Protein AF-A0A438BQV0-F1 (afdb_monomer_lite)

Foldseek 3Di:
DPPCPDPVNVVVVVVVVQVVDCVFKDWDKDKDWDDDKQFIAIAIDTDDMDGDDPDDPPPPPPVVVVRVVVVCCCVPPVRVVVNVVSRVGHGDPDDPQKIWDPWDWDDDPPDIDIDTDIDGNDPPVVPPPPPPDDPDDDDD

pLDDT: mean 71.11, std 18.12, range [40.12, 92.25]

Structure (mmCIF, N/CA/C/O backbone):
data_AF-A0A438BQV0-F1
#
_entry.id   AF-A0A438BQV0-F1
#
loop_
_atom_site.group_PDB
_atom_site.id
_atom_site.type_symbol
_atom_site.label_atom_id
_atom_site.label_alt_id
_atom_site.label_comp_id
_atom_site.label_asym_id
_atom_site.label_entity_id
_atom_site.label_seq_id
_atom_site.pdbx_PDB_ins_code
_atom_site.Cartn_x
_atom_site.Cartn_y
_atom_site.Cartn_z
_atom_site.occupancy
_atom_site.B_iso_or_equiv
_atom_site.auth_seq_id
_atom_site.auth_comp_id
_atom_site.auth_asym_id
_atom_site.auth_atom_id
_atom_site.pdbx_PDB_model_num
ATOM 1 N N . MET A 1 1 ? -38.549 15.691 -6.330 1.00 41.31 1 MET A N 1
ATOM 2 C CA . MET A 1 1 ? -37.656 14.671 -5.734 1.00 41.31 1 MET A CA 1
ATOM 3 C C . MET A 1 1 ? -38.014 14.524 -4.259 1.00 41.31 1 MET A C 1
ATOM 5 O O . MET A 1 1 ? -37.794 15.454 -3.501 1.00 41.31 1 MET A O 1
ATOM 9 N N . ARG A 1 2 ? -38.682 13.427 -3.874 1.00 45.78 2 ARG A N 1
ATOM 10 C CA . ARG A 1 2 ? -39.351 13.239 -2.564 1.00 45.78 2 ARG A CA 1
ATOM 11 C C . ARG A 1 2 ? -38.760 12.070 -1.751 1.00 45.78 2 ARG A C 1
ATOM 13 O O . ARG A 1 2 ? -39.457 11.469 -0.951 1.00 45.78 2 ARG A O 1
ATOM 20 N N . TRP A 1 3 ? -37.485 11.741 -1.962 1.00 40.75 3 TRP A N 1
ATOM 21 C CA . TRP A 1 3 ? -36.840 10.574 -1.335 1.00 40.75 3 TRP A CA 1
ATOM 22 C C . TRP A 1 3 ? -35.954 10.906 -0.117 1.00 40.75 3 TRP A C 1
ATOM 24 O O . TRP A 1 3 ? -35.442 9.995 0.518 1.00 40.75 3 TRP A O 1
ATOM 34 N N . PHE A 1 4 ? -35.824 12.182 0.271 1.00 44.38 4 PHE A N 1
ATOM 35 C CA . PHE A 1 4 ? -34.974 12.614 1.399 1.00 44.38 4 PHE A CA 1
ATOM 36 C C . PHE A 1 4 ? -35.687 12.747 2.762 1.00 44.38 4 PHE A C 1
ATOM 38 O O . PHE A 1 4 ? -35.057 13.139 3.733 1.00 44.38 4 PHE A O 1
ATOM 45 N N . ASN A 1 5 ? -36.981 12.419 2.869 1.00 46.16 5 ASN A N 1
ATOM 46 C CA . ASN A 1 5 ? -37.781 12.630 4.094 1.00 46.16 5 ASN A CA 1
ATOM 47 C C . ASN A 1 5 ? -38.171 11.330 4.824 1.00 46.16 5 ASN A C 1
ATOM 49 O O . ASN A 1 5 ? -39.169 11.278 5.540 1.00 46.16 5 ASN A O 1
ATOM 53 N N . LEU A 1 6 ? -37.398 10.258 4.639 1.00 51.88 6 LEU A N 1
ATOM 54 C CA . LEU A 1 6 ? -37.526 9.056 5.461 1.00 51.88 6 LEU A CA 1
ATOM 55 C C . LEU A 1 6 ? -36.600 9.192 6.681 1.00 51.88 6 LEU A C 1
ATOM 57 O O . LEU A 1 6 ? -35.398 9.390 6.487 1.00 51.88 6 LEU A O 1
ATOM 61 N N . PRO A 1 7 ? -37.101 9.035 7.923 1.00 56.94 7 PRO A N 1
ATOM 62 C CA . PRO A 1 7 ? -36.279 9.109 9.135 1.00 56.94 7 PRO A CA 1
ATOM 63 C C . PRO A 1 7 ? -35.076 8.163 9.080 1.00 56.94 7 PRO A C 1
ATOM 65 O O . PRO A 1 7 ? -33.983 8.520 9.503 1.00 56.94 7 PRO A O 1
ATOM 68 N N . ALA A 1 8 ? -35.260 6.984 8.474 1.00 47.69 8 ALA A N 1
ATOM 69 C CA . ALA A 1 8 ? -34.194 6.014 8.261 1.00 47.69 8 ALA A CA 1
ATOM 70 C C . ALA A 1 8 ? -33.106 6.527 7.302 1.00 47.69 8 ALA A C 1
ATOM 72 O O . ALA A 1 8 ? -31.928 6.346 7.579 1.00 47.69 8 ALA A O 1
ATOM 73 N N . ALA A 1 9 ? -33.466 7.211 6.210 1.00 45.78 9 ALA A N 1
ATOM 74 C CA . ALA A 1 9 ? -32.492 7.748 5.257 1.00 45.78 9 ALA A CA 1
ATOM 75 C C . ALA A 1 9 ? -31.692 8.920 5.850 1.00 45.78 9 ALA A C 1
ATOM 77 O O . ALA A 1 9 ? -30.489 9.014 5.630 1.00 45.78 9 ALA A O 1
ATOM 78 N N . SER A 1 10 ? -32.339 9.769 6.658 1.00 46.84 10 SER A N 1
ATOM 79 C CA . SER A 1 10 ? -31.663 10.836 7.408 1.00 46.84 10 SER A CA 1
ATOM 80 C C . SER A 1 10 ? -30.730 10.273 8.484 1.00 46.84 10 SER A C 1
ATOM 82 O O . SER A 1 10 ? -29.618 10.768 8.634 1.00 46.84 10 SER A O 1
ATOM 84 N N . PHE A 1 11 ? -31.133 9.199 9.170 1.00 54.97 11 PHE A N 1
ATOM 85 C CA . PHE A 1 11 ? -30.288 8.501 10.139 1.00 54.97 11 PHE A CA 1
ATOM 86 C C . PHE A 1 11 ? -29.072 7.856 9.466 1.00 54.97 11 PHE A C 1
ATOM 88 O O . PHE A 1 11 ? -27.954 8.037 9.931 1.00 54.97 11 PHE A O 1
ATOM 95 N N . TYR A 1 12 ? -29.268 7.177 8.332 1.00 48.50 12 TYR A N 1
ATOM 96 C CA . TYR A 1 12 ? -28.169 6.606 7.551 1.00 48.50 12 TYR A CA 1
ATOM 97 C C . TYR A 1 12 ? -27.203 7.681 7.051 1.00 48.50 12 TYR A C 1
ATOM 99 O O . TYR A 1 12 ? -26.001 7.493 7.174 1.00 48.50 12 TYR A O 1
ATOM 107 N N . PHE A 1 13 ? -27.701 8.810 6.534 1.00 50.16 13 PHE A N 1
ATOM 108 C CA . PHE A 1 13 ? -26.853 9.899 6.040 1.00 50.16 13 PHE A CA 1
ATOM 109 C C . PHE A 1 13 ? -26.081 10.593 7.171 1.00 50.16 13 PHE A C 1
ATOM 111 O O . PHE A 1 13 ? -24.905 10.893 7.009 1.00 50.16 13 PHE A O 1
ATOM 118 N N . HIS A 1 14 ? -26.709 10.783 8.336 1.00 43.84 14 HIS A N 1
ATOM 119 C CA . HIS A 1 14 ? -26.060 11.375 9.508 1.00 43.84 14 HIS A CA 1
ATOM 120 C C . HIS A 1 14 ? -24.998 10.445 10.106 1.00 43.84 14 HIS A C 1
ATOM 122 O O . HIS A 1 14 ? -23.892 10.889 10.387 1.00 43.84 14 HIS A O 1
ATOM 128 N N . VAL A 1 15 ? -25.290 9.142 10.207 1.00 50.72 15 VAL A N 1
ATOM 129 C CA . VAL A 1 15 ? -24.304 8.129 10.616 1.00 50.72 15 VAL A CA 1
ATOM 130 C C . VAL A 1 15 ? -23.150 8.073 9.613 1.00 50.72 15 VAL A C 1
ATOM 132 O O . VAL A 1 15 ? -22.003 7.958 10.022 1.00 50.72 15 VAL A O 1
ATOM 135 N N . PHE A 1 16 ? -23.413 8.198 8.309 1.00 45.75 16 PHE A N 1
ATOM 136 C CA . PHE A 1 16 ? -22.361 8.179 7.289 1.00 45.75 16 PHE A CA 1
ATOM 137 C C . PHE A 1 16 ? -21.472 9.437 7.319 1.00 45.75 16 PHE A C 1
ATOM 139 O O . PHE A 1 16 ? -20.259 9.308 7.188 1.00 45.75 16 PHE A O 1
ATOM 146 N N . GLU A 1 17 ? -22.040 10.630 7.533 1.00 42.19 17 GLU A N 1
ATOM 147 C CA . GLU A 1 17 ? -21.276 11.876 7.747 1.00 42.19 17 GLU A CA 1
ATOM 148 C C . GLU A 1 17 ? -20.450 11.831 9.042 1.00 42.19 17 GLU A C 1
ATOM 150 O O . GLU A 1 17 ? -19.295 12.253 9.060 1.00 42.19 17 GLU A O 1
ATOM 155 N N . GLU A 1 18 ? -20.999 11.266 10.118 1.00 47.78 18 GLU A N 1
ATOM 156 C CA . GLU A 1 18 ? -20.306 11.146 11.404 1.00 47.78 18 GLU A CA 1
ATOM 157 C C . GLU A 1 18 ? -19.170 10.104 11.359 1.00 47.78 18 GLU A C 1
ATOM 159 O O . GLU A 1 18 ? -18.125 10.306 11.976 1.00 47.78 18 GLU A O 1
ATOM 164 N N . LEU A 1 19 ? -19.311 9.050 10.544 1.00 48.06 19 LEU A N 1
ATOM 165 C CA . LEU A 1 19 ? -18.241 8.091 10.232 1.00 48.06 19 LEU A CA 1
ATOM 166 C C . LEU A 1 19 ? -17.099 8.699 9.388 1.00 48.06 19 LEU A C 1
ATOM 168 O O . LEU A 1 19 ? -16.021 8.107 9.330 1.00 48.06 19 LEU A O 1
ATOM 172 N N . VAL A 1 20 ? -17.307 9.864 8.757 1.00 47.81 20 VAL A N 1
ATOM 173 C CA . VAL A 1 20 ? -16.298 10.611 7.972 1.00 47.81 20 VAL A CA 1
ATOM 174 C C . VAL A 1 20 ? -15.746 11.817 8.759 1.00 47.81 20 VAL A C 1
ATOM 176 O O . VAL A 1 20 ? -14.964 12.611 8.239 1.00 47.81 20 VAL A O 1
ATOM 179 N N . ASN A 1 21 ? -16.082 11.955 10.045 1.00 49.84 21 ASN A N 1
ATOM 180 C CA . ASN A 1 21 ? -15.486 12.973 10.907 1.00 49.84 21 ASN A CA 1
ATOM 181 C C . ASN A 1 21 ? -14.099 12.493 11.410 1.00 49.84 21 ASN A C 1
ATOM 183 O O . ASN A 1 21 ? -14.026 11.460 12.081 1.00 49.84 21 ASN A O 1
ATOM 187 N N . PRO A 1 22 ? -12.983 13.192 11.122 1.00 52.88 22 PRO A N 1
ATOM 188 C CA . PRO A 1 22 ? -11.628 12.717 11.444 1.00 52.88 22 PRO A CA 1
ATOM 189 C C . PRO A 1 22 ? -11.339 12.575 12.950 1.00 52.88 22 PRO A C 1
ATOM 191 O O . PRO A 1 22 ? -10.407 11.870 13.328 1.00 52.88 22 PRO A O 1
ATOM 194 N N . ASP A 1 23 ? -12.154 13.184 13.817 1.00 57.22 23 ASP A N 1
ATOM 195 C CA . ASP A 1 23 ? -12.044 13.064 15.280 1.00 57.22 23 ASP A CA 1
ATOM 196 C C . ASP A 1 23 ? -12.470 11.685 15.821 1.00 57.22 23 ASP A C 1
ATOM 198 O O . ASP A 1 23 ? -12.238 11.375 16.992 1.00 57.22 23 ASP A O 1
ATOM 202 N N . PHE A 1 24 ? -13.149 10.877 15.004 1.00 65.50 24 PHE A N 1
ATOM 203 C CA . PHE A 1 24 ? -13.796 9.637 15.429 1.00 65.50 24 PHE A CA 1
ATOM 204 C C . PHE A 1 24 ? -12.962 8.380 15.146 1.00 65.50 24 PHE A C 1
ATOM 206 O O . PHE A 1 24 ? -13.061 7.407 15.896 1.00 65.50 24 PHE A O 1
ATOM 213 N N . LEU A 1 25 ? -12.152 8.386 14.084 1.00 73.44 25 LEU A N 1
ATOM 214 C CA . LEU A 1 25 ? -11.397 7.222 13.627 1.00 73.44 25 LEU A CA 1
ATOM 215 C C . LEU A 1 25 ? -10.007 7.639 13.139 1.00 73.44 25 LEU A C 1
ATOM 217 O O . LEU A 1 25 ? -9.859 8.250 12.083 1.00 73.44 25 LEU A O 1
ATOM 221 N N . VAL A 1 26 ? -8.984 7.255 13.896 1.00 78.25 26 VAL A N 1
ATOM 222 C CA . VAL A 1 26 ? -7.576 7.435 13.533 1.00 78.25 26 VAL A CA 1
ATOM 223 C C . VAL A 1 26 ? -7.042 6.103 13.024 1.00 78.25 26 VAL A C 1
ATOM 225 O O . VAL A 1 26 ? -7.075 5.112 13.750 1.00 78.25 26 VAL A O 1
ATOM 228 N N . ILE A 1 27 ? -6.558 6.071 11.782 1.00 81.12 27 ILE A N 1
ATOM 229 C CA . ILE A 1 27 ? -6.024 4.864 11.142 1.00 81.12 27 ILE A CA 1
ATOM 230 C C . ILE A 1 27 ? -4.519 5.026 10.954 1.00 81.12 27 ILE A C 1
ATOM 232 O O . ILE A 1 27 ? -4.064 5.933 10.258 1.00 81.12 27 ILE A O 1
ATOM 236 N N . HIS A 1 28 ? -3.755 4.103 11.520 1.00 87.12 28 HIS A N 1
ATOM 237 C CA . HIS A 1 28 ? -2.327 3.976 11.292 1.00 87.12 28 HIS A CA 1
ATOM 238 C C . HIS A 1 28 ? -2.094 2.851 10.287 1.00 87.12 28 HIS A C 1
ATOM 240 O O . HIS A 1 28 ? -2.343 1.673 10.548 1.00 87.12 28 HIS A O 1
ATOM 246 N N . ALA A 1 29 ? -1.609 3.215 9.106 1.00 87.75 29 ALA A N 1
ATOM 247 C CA . ALA A 1 29 ? -1.300 2.274 8.042 1.00 87.75 29 ALA A CA 1
ATOM 248 C C . ALA A 1 29 ? 0.100 2.535 7.494 1.00 87.75 29 ALA A C 1
ATOM 250 O O . ALA A 1 29 ? 0.590 3.665 7.483 1.00 87.75 29 ALA A O 1
ATOM 251 N N . SER A 1 30 ? 0.738 1.471 7.025 1.00 88.75 30 SER A N 1
ATOM 252 C CA . SER A 1 30 ? 1.992 1.524 6.287 1.00 88.75 30 SER A CA 1
ATOM 253 C C . SER A 1 30 ? 1.765 1.053 4.856 1.00 88.75 30 SER A C 1
ATOM 255 O O . SER A 1 30 ? 0.925 0.197 4.588 1.00 88.75 30 SER A O 1
ATOM 257 N N . GLY A 1 31 ? 2.494 1.640 3.915 1.00 89.94 31 GLY A N 1
ATOM 258 C CA . GLY A 1 31 ? 2.435 1.276 2.505 1.00 89.94 31 GLY A CA 1
ATOM 259 C C . GLY A 1 31 ? 3.817 0.917 1.986 1.00 89.94 31 GLY A C 1
ATOM 260 O O . GLY A 1 31 ? 4.817 1.463 2.448 1.00 89.94 31 GLY A O 1
ATOM 261 N N . SER A 1 32 ? 3.871 0.012 1.017 1.00 88.75 32 SER A N 1
ATOM 262 C CA . SER A 1 32 ? 5.079 -0.268 0.246 1.00 88.75 32 SER A CA 1
ATOM 263 C C . SER A 1 32 ? 4.782 -0.145 -1.241 1.00 88.75 32 SER A C 1
ATOM 265 O O . SER A 1 32 ? 3.663 -0.406 -1.688 1.00 88.75 32 SER A O 1
ATOM 267 N N . VAL A 1 33 ? 5.779 0.282 -2.007 1.00 90.19 33 VAL A N 1
ATOM 268 C CA . VAL A 1 33 ? 5.660 0.504 -3.449 1.00 90.19 33 VAL A CA 1
ATOM 269 C C . VAL A 1 33 ? 6.782 -0.259 -4.138 1.00 90.19 33 VAL A C 1
ATOM 271 O O . VAL A 1 33 ? 7.894 -0.337 -3.618 1.00 90.19 33 VAL A O 1
ATOM 274 N N . LYS A 1 34 ? 6.484 -0.852 -5.292 1.00 89.25 34 LYS A N 1
ATOM 275 C CA . LYS A 1 34 ? 7.429 -1.628 -6.093 1.00 89.25 34 LYS A CA 1
ATOM 276 C C . LYS A 1 34 ? 7.190 -1.415 -7.582 1.00 89.25 34 LYS A C 1
ATOM 278 O O . LYS A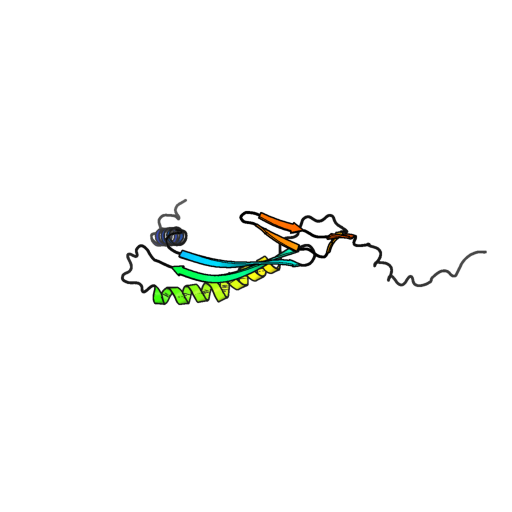 1 34 ? 6.069 -1.155 -8.015 1.00 89.25 34 LYS A O 1
ATOM 283 N N . ILE A 1 35 ? 8.240 -1.595 -8.371 1.00 87.94 35 ILE A N 1
ATOM 284 C CA . ILE A 1 35 ? 8.139 -1.619 -9.829 1.00 87.94 35 ILE A CA 1
ATOM 285 C C . ILE A 1 35 ? 7.910 -3.063 -10.273 1.00 87.94 35 ILE A C 1
ATOM 287 O O . ILE A 1 35 ? 8.666 -3.964 -9.913 1.00 87.94 35 ILE A O 1
ATOM 291 N N . ALA A 1 36 ? 6.826 -3.288 -11.008 1.00 84.50 36 ALA A N 1
ATOM 292 C CA . ALA A 1 36 ? 6.449 -4.579 -11.567 1.00 84.50 36 ALA A CA 1
ATOM 293 C C . ALA A 1 36 ? 6.378 -4.443 -13.093 1.00 84.50 36 ALA A C 1
ATOM 295 O O . ALA A 1 36 ? 5.370 -3.997 -13.643 1.00 84.50 36 ALA A O 1
ATOM 296 N N . GLY A 1 37 ? 7.481 -4.777 -13.770 1.00 83.62 37 GLY A N 1
ATOM 297 C CA . GLY A 1 37 ? 7.654 -4.496 -15.196 1.00 83.62 37 GLY A CA 1
ATOM 298 C C . GLY A 1 37 ? 7.598 -2.991 -15.456 1.00 83.62 37 GLY A C 1
ATOM 299 O O . GLY A 1 37 ? 8.401 -2.235 -14.919 1.00 83.62 37 GLY A O 1
ATOM 300 N N . ASN A 1 38 ? 6.595 -2.562 -16.219 1.00 86.31 38 ASN A N 1
ATOM 301 C CA . ASN A 1 38 ? 6.350 -1.158 -16.559 1.00 86.31 38 ASN A CA 1
ATOM 302 C C . ASN A 1 38 ? 5.265 -0.497 -15.681 1.00 86.31 38 ASN A C 1
ATOM 304 O O . ASN A 1 38 ? 4.830 0.621 -15.960 1.00 86.31 38 ASN A O 1
ATOM 308 N N . ASN A 1 39 ? 4.832 -1.168 -14.607 1.00 87.50 39 ASN A N 1
ATOM 309 C CA . ASN A 1 39 ? 3.801 -0.672 -13.698 1.00 87.50 39 ASN A CA 1
ATOM 310 C C . ASN A 1 39 ? 4.379 -0.327 -12.322 1.00 87.50 39 ASN A C 1
ATOM 312 O O . ASN A 1 39 ? 5.223 -1.041 -11.775 1.00 87.50 39 ASN A O 1
ATOM 316 N N . LEU A 1 40 ? 3.846 0.732 -11.721 1.00 88.38 40 LEU A N 1
ATOM 317 C CA . LEU A 1 40 ? 4.039 1.066 -10.317 1.00 88.38 40 LEU A CA 1
ATOM 318 C C . LEU A 1 40 ? 2.990 0.324 -9.484 1.00 88.38 40 LEU A C 1
ATOM 320 O O . LEU A 1 40 ? 1.832 0.738 -9.418 1.00 88.38 40 LEU A O 1
ATOM 324 N N . ALA A 1 41 ? 3.381 -0.790 -8.877 1.00 91.62 41 ALA A N 1
ATOM 325 C CA . ALA A 1 41 ? 2.524 -1.569 -7.991 1.00 91.62 41 ALA A CA 1
ATOM 326 C C . ALA A 1 41 ? 2.747 -1.176 -6.529 1.00 91.62 41 ALA A C 1
ATOM 328 O O . ALA A 1 41 ? 3.808 -0.685 -6.145 1.00 91.62 41 ALA A O 1
ATOM 329 N N . GLY A 1 42 ? 1.752 -1.429 -5.688 1.00 91.31 42 GLY A N 1
ATOM 330 C CA . GLY A 1 42 ? 1.845 -1.147 -4.262 1.00 91.31 42 GLY A CA 1
ATOM 331 C C . GLY A 1 42 ? 1.166 -2.195 -3.401 1.00 91.31 42 GLY A C 1
ATOM 332 O O . GLY A 1 42 ? 0.472 -3.091 -3.884 1.00 91.31 42 GLY A O 1
ATOM 333 N N . SER A 1 43 ? 1.368 -2.056 -2.102 1.00 91.50 43 SER A N 1
ATOM 334 C CA . SER A 1 43 ? 0.595 -2.738 -1.077 1.00 91.50 43 SER A CA 1
ATOM 335 C C . SER A 1 43 ? 0.442 -1.837 0.139 1.00 91.50 43 SER A C 1
ATOM 337 O O . SER A 1 43 ? 1.271 -0.964 0.399 1.00 91.50 43 SER A O 1
ATOM 339 N N . VAL A 1 44 ? -0.628 -2.058 0.887 1.00 91.25 44 VAL A N 1
ATOM 340 C CA . VAL A 1 44 ? -0.921 -1.396 2.148 1.00 91.25 44 VAL A CA 1
ATOM 341 C C . VAL A 1 44 ? -1.090 -2.443 3.240 1.00 91.25 44 VAL A C 1
ATOM 343 O O . VAL A 1 44 ? -1.625 -3.537 3.025 1.00 91.25 44 VAL A O 1
ATOM 346 N N . LYS A 1 45 ? -0.629 -2.092 4.430 1.00 90.50 45 LYS A N 1
ATOM 347 C CA . LYS A 1 45 ? -0.805 -2.841 5.660 1.00 90.50 45 LYS A CA 1
ATOM 348 C C . LYS A 1 45 ? -1.417 -1.915 6.701 1.00 90.50 45 LYS A C 1
ATOM 350 O O . LYS A 1 45 ? -0.967 -0.788 6.888 1.00 90.50 45 LYS A O 1
ATOM 355 N N . LEU A 1 46 ? -2.437 -2.410 7.387 1.00 87.25 46 LEU A N 1
ATOM 356 C CA . LEU A 1 46 ? -2.975 -1.758 8.565 1.00 87.25 46 LEU A CA 1
ATOM 357 C C . LEU A 1 46 ? -2.069 -2.097 9.750 1.00 87.25 46 LEU A C 1
ATOM 359 O O . LEU A 1 46 ? -1.767 -3.270 9.974 1.00 87.25 46 LEU A O 1
ATOM 363 N N . ASN A 1 47 ? -1.613 -1.080 10.474 1.00 87.00 47 ASN A N 1
ATOM 364 C CA . ASN A 1 47 ? -0.842 -1.280 11.695 1.00 87.00 47 ASN A CA 1
ATOM 365 C C . ASN A 1 47 ? -1.804 -1.337 12.881 1.00 87.00 47 ASN A C 1
ATOM 367 O O . ASN A 1 47 ? -1.856 -2.335 13.594 1.00 87.00 47 ASN A O 1
ATOM 371 N N . ASP A 1 48 ? -2.606 -0.289 13.035 1.00 84.88 48 ASP A N 1
ATOM 372 C CA . ASP A 1 48 ? -3.554 -0.128 14.124 1.00 84.88 48 ASP A CA 1
ATOM 373 C C . ASP A 1 48 ? -4.602 0.935 13.769 1.00 84.88 48 ASP A C 1
ATOM 375 O O . ASP A 1 48 ? -4.443 1.718 12.831 1.00 84.88 48 ASP A O 1
ATOM 379 N N . PHE A 1 49 ? -5.714 0.946 14.498 1.00 82.31 49 PHE A N 1
ATOM 380 C CA . PHE A 1 49 ? -6.670 2.041 14.428 1.00 82.31 49 PHE A CA 1
ATOM 381 C C . PHE A 1 49 ? -7.269 2.313 15.804 1.00 82.31 49 PHE A C 1
ATOM 383 O O . PHE A 1 49 ? 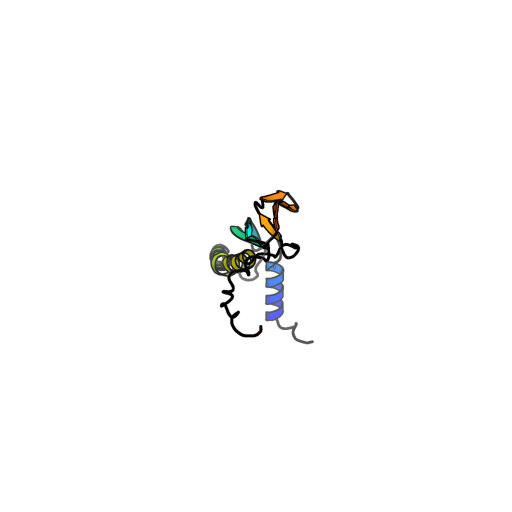-7.487 1.398 16.603 1.00 82.31 49 PHE A O 1
ATOM 390 N N . THR A 1 50 ? -7.563 3.582 16.059 1.00 77.00 50 THR A N 1
ATOM 391 C CA . THR A 1 50 ? -8.216 4.055 17.278 1.00 77.00 50 THR A CA 1
ATOM 392 C C . THR A 1 50 ? -9.562 4.658 16.917 1.00 77.00 50 THR A C 1
ATOM 394 O O . THR A 1 50 ? -9.660 5.439 15.974 1.00 77.00 50 THR A O 1
ATOM 397 N N . MET A 1 51 ? -10.601 4.296 17.666 1.00 72.00 51 MET A N 1
ATOM 398 C CA . MET A 1 51 ? -11.979 4.703 17.402 1.00 72.00 51 MET A CA 1
ATOM 399 C C . MET A 1 51 ? -12.614 5.264 18.677 1.00 72.00 51 MET A C 1
ATOM 401 O O . MET A 1 51 ? -12.570 4.611 19.719 1.00 72.00 51 MET A O 1
ATOM 405 N N . SER A 1 52 ? -13.219 6.449 18.584 1.00 66.44 52 SER A N 1
ATOM 406 C CA . SER A 1 52 ? -13.819 7.173 19.711 1.00 66.44 52 SER A CA 1
ATOM 407 C C . SER A 1 52 ? -15.166 7.773 19.301 1.00 66.44 52 SER A C 1
ATOM 409 O O . SER A 1 52 ? -15.199 8.823 18.668 1.00 66.44 52 SER A O 1
ATOM 411 N N . LEU A 1 53 ? -16.298 7.148 19.658 1.00 63.16 53 LEU A N 1
ATOM 412 C CA . LEU A 1 53 ? -17.627 7.749 19.421 1.00 63.16 53 LEU A CA 1
ATOM 413 C C . LEU A 1 53 ? -17.800 8.998 20.297 1.00 63.16 53 LEU A C 1
ATOM 415 O O . LEU A 1 53 ? -17.707 8.900 21.521 1.00 63.16 53 LEU A O 1
ATOM 419 N N . LYS A 1 54 ? -18.111 10.153 19.688 1.00 54.19 54 LYS A N 1
ATOM 420 C CA . LYS A 1 54 ? -18.401 11.386 20.437 1.00 54.19 54 LYS A CA 1
ATOM 421 C C . LYS A 1 54 ? -19.735 11.290 21.180 1.00 54.19 54 LYS A C 1
ATOM 423 O O . LYS A 1 54 ? -19.758 11.577 22.368 1.00 54.19 54 LYS A O 1
ATOM 428 N N . TRP A 1 55 ? -20.821 10.846 20.551 1.00 44.28 55 TRP A N 1
ATOM 429 C CA . TRP A 1 55 ? -22.135 10.727 21.194 1.00 44.28 55 TRP A CA 1
ATOM 430 C C . TRP A 1 55 ? -22.952 9.628 20.508 1.00 44.28 55 TRP A C 1
ATOM 432 O O . TRP A 1 55 ? -22.942 9.510 19.290 1.00 44.28 55 TRP A O 1
ATOM 442 N N . SER A 1 56 ? -23.720 8.843 21.264 1.00 47.19 56 SER A N 1
ATOM 443 C CA . SER A 1 56 ? -24.853 8.133 20.676 1.00 47.19 56 SER A CA 1
ATOM 444 C C . SER A 1 56 ? -26.068 8.232 21.582 1.00 47.19 56 SER A C 1
ATOM 446 O O . SER A 1 56 ? -25.993 7.997 22.786 1.00 47.19 56 SER A O 1
ATOM 448 N N . LYS A 1 57 ? -27.210 8.568 20.976 1.00 47.56 57 LYS A N 1
ATOM 449 C CA . LYS A 1 57 ? -28.545 8.511 21.593 1.00 47.56 57 LYS A CA 1
ATOM 450 C C . LYS A 1 57 ? -28.982 7.068 21.902 1.00 47.56 57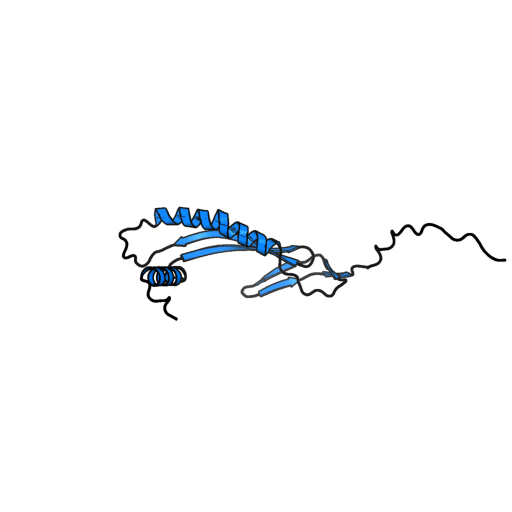 LYS A C 1
ATOM 452 O O . LYS A 1 57 ? -30.022 6.872 22.524 1.00 47.56 57 LYS A O 1
ATOM 457 N N . ILE A 1 58 ? -28.198 6.075 21.470 1.00 51.31 58 ILE A N 1
ATOM 458 C CA . ILE A 1 58 ? -28.326 4.664 21.824 1.00 51.31 58 ILE A CA 1
ATOM 459 C C . ILE A 1 58 ? -27.344 4.392 22.984 1.00 51.31 58 ILE A C 1
ATOM 461 O O . ILE A 1 58 ? -26.135 4.563 22.850 1.00 51.31 58 ILE A O 1
ATOM 465 N N . GLY A 1 59 ? -27.866 4.097 24.177 1.00 48.81 59 GLY A N 1
ATOM 466 C CA . GLY A 1 59 ? -27.082 4.082 25.422 1.00 48.81 59 GLY A CA 1
ATOM 467 C C . GLY A 1 59 ? -25.847 3.169 25.404 1.00 48.81 59 GLY A C 1
ATOM 468 O O . GLY A 1 59 ? -25.847 2.168 24.700 1.00 48.81 59 GLY A O 1
ATOM 469 N N . ASN A 1 60 ? -24.823 3.533 26.200 1.00 55.19 60 ASN A N 1
ATOM 470 C CA . ASN A 1 60 ? -23.570 2.810 26.524 1.00 55.19 60 ASN A CA 1
ATOM 471 C C . ASN A 1 60 ? -23.208 1.657 25.569 1.00 55.19 60 ASN A C 1
ATOM 473 O O . ASN A 1 60 ? -23.065 0.496 25.969 1.00 55.19 60 ASN A O 1
ATOM 477 N N . LEU A 1 61 ? -23.114 1.973 24.280 1.00 61.97 61 LEU A N 1
ATOM 478 C CA . LEU A 1 61 ? -22.792 0.987 23.275 1.00 61.97 61 LEU A CA 1
ATOM 479 C C . LEU A 1 61 ? -21.287 0.745 23.391 1.00 61.97 61 LEU A C 1
ATOM 481 O O . LEU A 1 61 ? -20.468 1.618 23.107 1.00 61.97 61 LEU A O 1
ATOM 485 N N . ARG A 1 62 ? -20.933 -0.419 23.942 1.00 65.38 62 ARG A N 1
ATOM 486 C CA . ARG A 1 62 ? -19.556 -0.762 24.305 1.00 65.38 62 ARG A CA 1
ATOM 487 C C . ARG A 1 62 ? -18.697 -0.786 23.041 1.00 65.38 62 ARG A C 1
ATOM 489 O O . ARG A 1 62 ? -18.734 -1.762 22.298 1.00 65.38 62 ARG A O 1
ATOM 496 N N . MET A 1 63 ? -17.895 0.258 22.824 1.00 66.44 63 MET A N 1
ATOM 497 C CA . MET A 1 63 ? -16.966 0.361 21.686 1.00 66.44 63 MET A CA 1
ATOM 498 C C . MET A 1 63 ? -16.048 -0.862 21.568 1.00 66.44 63 MET A C 1
ATOM 500 O O . MET A 1 63 ? -15.739 -1.289 20.462 1.00 66.44 63 MET A O 1
ATOM 504 N N . PHE A 1 64 ? -15.722 -1.492 22.701 1.00 67.19 64 PHE A N 1
ATOM 505 C CA . PHE A 1 64 ? -14.975 -2.749 22.771 1.00 67.19 64 PHE A CA 1
ATOM 506 C C . PHE A 1 64 ? -15.588 -3.898 21.949 1.00 67.19 64 PHE A C 1
ATOM 508 O O . PHE A 1 64 ? -14.863 -4.784 21.515 1.00 67.19 64 PHE A O 1
ATOM 515 N N . LEU A 1 65 ? -16.905 -3.907 21.719 1.00 73.12 65 LEU A N 1
ATOM 516 C CA . LEU A 1 65 ? -17.559 -4.922 20.885 1.00 73.12 65 LEU A CA 1
ATOM 517 C C . LEU A 1 65 ? -17.536 -4.563 19.396 1.00 73.12 65 LEU A C 1
ATOM 519 O O . LEU A 1 65 ? -17.513 -5.453 18.553 1.00 73.12 65 LEU A O 1
ATOM 523 N N . ILE A 1 66 ? -17.529 -3.272 19.064 1.00 76.75 66 ILE A N 1
ATOM 524 C CA . ILE A 1 66 ? -17.506 -2.801 17.673 1.00 76.75 66 ILE A CA 1
ATOM 525 C C . ILE A 1 66 ? -16.094 -2.867 17.099 1.00 76.75 66 ILE A C 1
ATOM 527 O O . ILE A 1 66 ? -15.921 -3.266 15.952 1.00 76.75 66 ILE A O 1
ATOM 531 N N . GLN A 1 67 ? -15.086 -2.506 17.889 1.00 76.38 67 GLN A N 1
ATOM 532 C CA . GLN A 1 67 ? -13.692 -2.493 17.460 1.00 76.38 67 GLN A CA 1
ATOM 533 C C . GLN A 1 67 ? -13.234 -3.815 16.809 1.00 76.38 67 GLN A C 1
ATOM 535 O O . GLN A 1 67 ? -12.710 -3.747 15.699 1.00 76.38 67 GLN A O 1
ATOM 540 N N . PRO A 1 68 ? -13.468 -5.013 17.386 1.00 83.12 68 PRO A N 1
ATOM 541 C CA . PRO A 1 68 ? -13.091 -6.267 16.736 1.00 83.12 68 PRO A CA 1
ATOM 542 C C . PRO A 1 68 ? -13.884 -6.529 15.449 1.00 83.12 68 PRO A C 1
ATOM 544 O O . PRO A 1 68 ? -13.318 -7.038 14.490 1.00 83.12 68 PRO A O 1
ATOM 547 N N . VAL A 1 69 ? -15.160 -6.131 15.377 1.00 83.81 69 VAL A N 1
ATOM 548 C CA . VAL A 1 69 ? -15.965 -6.275 14.149 1.00 83.81 69 VAL A CA 1
ATOM 549 C C . VAL A 1 69 ? -15.399 -5.409 13.024 1.00 83.81 69 VAL A C 1
ATOM 551 O O . VAL A 1 69 ? -15.222 -5.886 11.903 1.00 83.81 69 VAL A O 1
ATOM 554 N N . ILE A 1 70 ? -15.073 -4.151 13.322 1.00 82.19 70 ILE A N 1
ATOM 555 C CA . ILE A 1 70 ? -14.452 -3.231 12.364 1.00 82.19 70 ILE A CA 1
ATOM 556 C C . ILE A 1 70 ? -13.058 -3.723 11.970 1.00 82.19 70 ILE A C 1
ATOM 558 O O . ILE A 1 70 ? -12.748 -3.743 10.782 1.00 82.19 70 ILE A O 1
ATOM 562 N N . TRP A 1 71 ? -12.254 -4.192 12.929 1.00 84.38 71 TRP A N 1
ATOM 563 C CA . TRP A 1 71 ? -10.948 -4.801 12.664 1.00 84.38 71 TRP A CA 1
ATOM 564 C C . TRP A 1 71 ? -11.062 -5.955 11.669 1.00 84.38 71 TRP A C 1
ATOM 566 O O . TRP A 1 71 ? -10.402 -5.941 10.630 1.00 84.38 71 TRP A O 1
ATOM 576 N N . THR A 1 72 ? -11.961 -6.908 11.930 1.00 87.62 72 THR A N 1
ATOM 577 C CA . THR A 1 72 ? -12.185 -8.045 11.035 1.00 87.62 72 THR A CA 1
ATOM 578 C C . THR A 1 72 ? -12.642 -7.589 9.657 1.00 87.62 72 THR A C 1
ATOM 580 O O . THR A 1 72 ? -12.119 -8.083 8.662 1.00 87.62 72 THR A O 1
ATOM 583 N N . LEU A 1 73 ? -13.575 -6.640 9.555 1.00 86.81 73 LEU A N 1
ATOM 584 C CA . LEU A 1 73 ? -14.020 -6.127 8.255 1.00 86.81 73 LEU A CA 1
ATOM 585 C C . LEU A 1 73 ? -12.871 -5.483 7.474 1.00 86.81 73 LEU A C 1
ATOM 587 O O . LEU A 1 73 ? -12.726 -5.743 6.276 1.00 86.81 73 LEU A O 1
ATOM 591 N N . ILE A 1 74 ? -12.036 -4.679 8.137 1.00 86.25 74 ILE A N 1
ATOM 592 C CA . ILE A 1 74 ? -10.897 -4.042 7.479 1.00 86.25 74 ILE A CA 1
ATOM 593 C C . ILE A 1 74 ? -9.897 -5.102 7.014 1.00 86.25 74 ILE A C 1
ATOM 595 O O . ILE A 1 74 ? -9.543 -5.100 5.837 1.00 86.25 74 ILE A O 1
ATOM 599 N N . GLU A 1 75 ? -9.489 -6.035 7.875 1.00 87.62 75 GLU A N 1
ATOM 600 C CA . GLU A 1 75 ? -8.505 -7.064 7.513 1.00 87.62 75 GLU A CA 1
ATOM 601 C C . GLU A 1 75 ? -9.008 -8.056 6.459 1.00 87.62 75 GLU A C 1
ATOM 603 O O . GLU A 1 75 ? -8.228 -8.488 5.614 1.00 87.62 75 GLU A O 1
ATOM 608 N N . THR A 1 76 ? -10.290 -8.427 6.486 1.00 86.62 76 THR A N 1
ATOM 609 C CA . THR A 1 76 ? -10.815 -9.517 5.639 1.00 86.62 76 THR A CA 1
ATOM 610 C C . THR A 1 76 ? -11.445 -9.044 4.337 1.00 86.62 76 THR A C 1
ATOM 612 O O . THR A 1 76 ? -11.482 -9.807 3.373 1.00 86.62 76 THR A O 1
ATOM 615 N N . VAL A 1 77 ? -11.928 -7.801 4.280 1.00 88.94 77 VAL A N 1
ATOM 616 C CA . VAL A 1 77 ? -12.621 -7.272 3.099 1.00 88.94 77 VAL A CA 1
ATOM 617 C C . VAL A 1 77 ? -11.823 -6.137 2.479 1.00 88.94 77 VAL A C 1
ATOM 619 O O . VAL A 1 77 ? -11.417 -6.228 1.320 1.00 88.94 77 VAL A O 1
ATOM 622 N N . PHE A 1 78 ? -11.567 -5.071 3.238 1.00 86.06 78 PHE A N 1
ATOM 623 C CA . PHE A 1 78 ? -10.982 -3.854 2.673 1.00 86.06 78 PHE A CA 1
ATOM 624 C C . PHE A 1 78 ? -9.510 -4.031 2.308 1.00 86.06 78 PHE A C 1
ATOM 626 O O . PHE A 1 78 ? -9.113 -3.708 1.190 1.00 86.06 78 PHE A O 1
ATOM 633 N N . LEU A 1 79 ? -8.702 -4.568 3.220 1.00 88.25 79 LEU A N 1
ATOM 634 C CA . LEU A 1 79 ? -7.267 -4.732 3.026 1.00 88.25 79 LEU A CA 1
ATOM 635 C C . LEU A 1 79 ? -6.927 -5.626 1.818 1.00 88.25 79 LEU A C 1
ATOM 637 O O . LEU A 1 79 ? -6.142 -5.185 0.974 1.00 88.25 79 LEU A O 1
ATOM 641 N N . PRO A 1 80 ? -7.516 -6.831 1.650 1.00 90.38 80 PRO A N 1
ATOM 642 C CA . PRO A 1 80 ? -7.260 -7.645 0.466 1.00 90.38 80 PRO A CA 1
ATOM 643 C C . PRO A 1 80 ? -7.791 -6.985 -0.805 1.00 90.38 80 PRO A C 1
ATOM 645 O O . PRO A 1 80 ? -7.106 -7.019 -1.823 1.00 90.38 80 PRO A O 1
ATOM 648 N N . TYR A 1 81 ? -8.956 -6.331 -0.763 1.00 90.44 81 TYR A N 1
ATOM 649 C CA . TYR A 1 81 ? -9.501 -5.633 -1.929 1.00 90.44 81 TYR A CA 1
ATOM 650 C C . TYR A 1 81 ? -8.573 -4.514 -2.415 1.00 90.44 81 TYR A C 1
ATOM 652 O O . TYR A 1 81 ? -8.241 -4.440 -3.602 1.00 90.44 81 TYR A O 1
ATOM 660 N N . VAL A 1 82 ? -8.104 -3.669 -1.494 1.00 89.94 82 VAL A N 1
ATOM 661 C CA . VAL A 1 82 ? -7.164 -2.587 -1.800 1.00 89.94 82 VAL A CA 1
ATOM 662 C C . VAL A 1 82 ? -5.840 -3.159 -2.305 1.00 89.94 82 VAL A C 1
ATOM 664 O O . VAL A 1 82 ? -5.343 -2.699 -3.328 1.00 89.94 82 VAL A O 1
ATOM 667 N N . ASN A 1 83 ? -5.303 -4.206 -1.672 1.00 91.75 83 ASN A N 1
ATOM 668 C CA . ASN A 1 83 ? -4.057 -4.840 -2.112 1.00 91.75 83 ASN A CA 1
ATOM 669 C C . ASN A 1 83 ? -4.163 -5.518 -3.482 1.00 91.75 83 ASN A C 1
ATOM 671 O O . ASN A 1 83 ? -3.202 -5.481 -4.246 1.00 91.75 83 ASN A O 1
ATOM 675 N N . VAL A 1 84 ? -5.319 -6.080 -3.841 1.00 92.25 84 VAL A N 1
ATOM 676 C CA . VAL A 1 84 ? -5.558 -6.603 -5.196 1.00 92.25 84 VAL A CA 1
ATOM 677 C C . VAL A 1 84 ? -5.508 -5.474 -6.223 1.00 92.25 84 VAL A C 1
ATOM 679 O O . VAL A 1 84 ? -4.910 -5.640 -7.285 1.00 92.25 84 VAL A O 1
ATOM 682 N N . HIS A 1 85 ? -6.101 -4.317 -5.926 1.00 89.06 85 HIS A N 1
ATOM 683 C CA . HIS A 1 85 ? -6.072 -3.177 -6.846 1.00 89.06 85 HIS A CA 1
ATOM 684 C C . HIS A 1 85 ? -4.699 -2.513 -6.927 1.00 89.06 85 HIS A C 1
ATOM 686 O O . HIS A 1 85 ? -4.214 -2.278 -8.030 1.00 89.06 85 HIS A O 1
ATOM 692 N N . LEU A 1 86 ? -4.036 -2.283 -5.794 1.00 89.62 86 LEU A N 1
ATOM 693 C CA . LEU A 1 86 ? -2.673 -1.747 -5.764 1.00 89.62 86 LEU A CA 1
ATOM 694 C C . LEU A 1 86 ? -1.666 -2.711 -6.408 1.00 89.62 86 LEU A C 1
ATOM 696 O O . LEU A 1 86 ? -0.706 -2.268 -7.037 1.00 89.62 86 LEU A O 1
ATOM 700 N N . GLY A 1 87 ? -1.901 -4.021 -6.295 1.00 89.00 87 GLY A N 1
ATOM 701 C CA . GLY A 1 87 ? -1.069 -5.060 -6.891 1.00 89.00 87 GLY A CA 1
ATOM 702 C C . GLY A 1 87 ? -1.132 -5.104 -8.419 1.00 89.00 87 GLY A C 1
ATOM 703 O O . GLY A 1 87 ? -0.125 -5.432 -9.043 1.00 89.00 87 GLY A O 1
ATOM 704 N N . LYS A 1 88 ? -2.266 -4.723 -9.032 1.00 90.00 88 LYS A N 1
ATOM 705 C CA . LYS A 1 88 ? -2.356 -4.518 -10.496 1.00 90.00 88 LYS A CA 1
ATOM 706 C C . LYS A 1 88 ? -1.412 -3.406 -10.959 1.00 90.00 88 LYS A C 1
ATOM 708 O O . LYS A 1 88 ? -0.846 -3.483 -12.049 1.00 90.00 88 LYS A O 1
ATOM 713 N N . GLY A 1 89 ? -1.222 -2.415 -10.091 1.00 86.38 89 GLY A N 1
ATOM 714 C CA . GLY A 1 89 ? -0.353 -1.274 -10.305 1.00 86.38 89 GLY A CA 1
ATOM 715 C C . GLY A 1 89 ? -0.905 -0.260 -11.299 1.00 86.38 89 GLY A C 1
ATOM 716 O O . GLY A 1 89 ? -1.918 -0.471 -11.965 1.00 86.38 89 GLY A O 1
ATOM 717 N N . PHE A 1 90 ? -0.214 0.869 -11.370 1.00 86.06 90 PHE A N 1
ATOM 718 C CA . PHE A 1 90 ? -0.495 1.954 -12.296 1.00 86.06 90 PHE A CA 1
ATOM 719 C C . PHE A 1 90 ? 0.545 1.936 -13.417 1.00 86.06 90 PHE A C 1
ATOM 721 O O . PHE A 1 90 ? 1.741 1.936 -13.113 1.00 86.06 90 PHE A O 1
ATOM 728 N N . PRO A 1 91 ? 0.132 1.905 -14.694 1.00 85.12 91 PRO A N 1
ATOM 729 C CA . PRO A 1 91 ? 1.077 1.892 -15.799 1.00 85.12 91 PRO A CA 1
ATOM 730 C C . PRO A 1 91 ? 1.852 3.206 -15.830 1.00 85.12 91 PRO A C 1
ATOM 732 O O . PRO A 1 91 ? 1.263 4.290 -15.827 1.00 85.12 91 PRO A O 1
ATOM 735 N N . LEU A 1 92 ? 3.180 3.108 -15.838 1.00 85.06 92 LEU A N 1
ATOM 736 C CA . LEU A 1 92 ? 4.031 4.280 -15.973 1.00 85.06 92 LEU A CA 1
ATOM 737 C C . LEU A 1 92 ? 4.027 4.735 -17.440 1.00 85.06 92 LEU A C 1
ATOM 739 O O . LEU A 1 92 ? 4.025 3.891 -18.341 1.00 85.06 92 LEU A O 1
ATOM 743 N N . PRO A 1 93 ? 4.017 6.053 -17.708 1.00 77.88 93 PRO A N 1
ATOM 744 C CA . PRO A 1 93 ? 4.050 6.575 -19.067 1.00 77.88 93 PRO A CA 1
ATOM 745 C C . PRO A 1 93 ? 5.432 6.323 -19.680 1.00 77.88 93 PRO A C 1
ATOM 747 O O . PRO A 1 93 ? 6.348 7.131 -19.540 1.00 77.88 93 PRO A O 1
ATOM 750 N N . ILE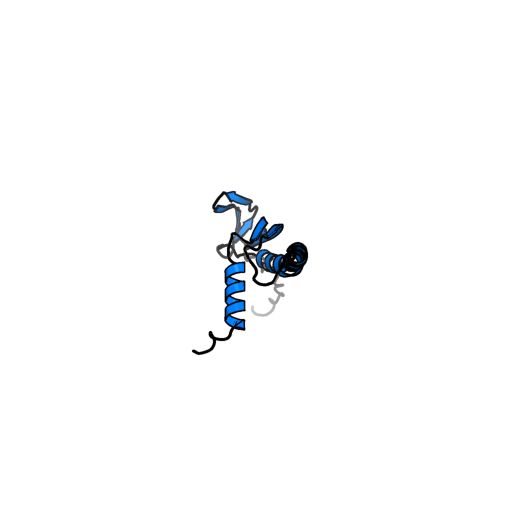 A 1 94 ? 5.585 5.176 -20.338 1.00 79.06 94 ILE A N 1
ATOM 751 C CA . ILE A 1 94 ? 6.807 4.768 -21.032 1.00 79.06 94 ILE A CA 1
ATOM 752 C C . ILE A 1 94 ? 6.509 4.721 -22.527 1.00 79.06 94 ILE A C 1
ATOM 754 O O . ILE A 1 94 ? 5.430 4.309 -22.956 1.00 79.06 94 ILE A O 1
ATOM 758 N N . ILE A 1 95 ? 7.469 5.177 -23.326 1.00 77.62 95 ILE A N 1
ATOM 759 C CA . ILE A 1 95 ? 7.381 5.106 -24.783 1.00 77.62 95 ILE A CA 1
ATOM 760 C C . ILE A 1 95 ? 7.425 3.628 -25.189 1.00 77.62 95 ILE A C 1
ATOM 762 O O . ILE A 1 95 ? 8.277 2.879 -24.717 1.00 77.62 95 ILE A O 1
ATOM 766 N N . HIS A 1 96 ? 6.504 3.208 -26.058 1.00 72.56 96 HIS A N 1
ATOM 767 C CA . HIS A 1 96 ? 6.461 1.842 -26.584 1.00 72.56 96 HIS A CA 1
ATOM 768 C C . HIS A 1 96 ? 7.827 1.414 -27.144 1.00 72.56 96 HIS A C 1
ATOM 770 O O . HIS A 1 96 ? 8.494 2.201 -27.817 1.00 72.56 96 HIS A O 1
ATOM 776 N N . GLY A 1 97 ? 8.229 0.171 -26.867 1.00 74.31 97 GLY A N 1
ATOM 777 C CA . GLY A 1 97 ? 9.558 -0.343 -27.210 1.00 74.31 97 GLY A CA 1
ATOM 778 C C . GLY A 1 97 ? 10.620 -0.087 -26.140 1.00 74.31 97 GLY A C 1
ATOM 779 O O . GLY A 1 97 ? 11.791 -0.336 -26.397 1.00 74.31 97 GLY A O 1
ATOM 780 N N . PHE A 1 98 ? 10.247 0.397 -24.950 1.00 80.50 98 PHE A N 1
ATOM 781 C CA . PHE A 1 98 ? 11.153 0.509 -23.809 1.00 80.50 98 PHE A CA 1
ATOM 782 C C . PHE A 1 98 ? 10.603 -0.185 -22.560 1.00 80.50 98 PHE A C 1
ATOM 784 O O . PHE A 1 98 ? 9.411 -0.117 -22.247 1.00 80.50 98 PHE A O 1
ATOM 791 N N . THR A 1 99 ? 11.502 -0.811 -21.806 1.00 84.31 99 THR A N 1
ATOM 792 C CA . THR A 1 99 ? 11.223 -1.413 -20.497 1.00 84.31 99 THR A CA 1
ATOM 793 C C . THR A 1 99 ? 12.063 -0.772 -19.413 1.00 84.31 99 THR A C 1
ATOM 795 O O . THR A 1 99 ? 13.210 -0.378 -19.648 1.00 84.31 99 THR A O 1
ATOM 798 N N . LEU A 1 100 ? 11.492 -0.667 -18.213 1.00 85.25 100 LEU A N 1
ATOM 799 C CA . LEU A 1 100 ? 12.247 -0.222 -17.048 1.00 85.25 100 LEU A CA 1
ATOM 800 C C . LEU A 1 100 ? 13.164 -1.344 -16.557 1.00 85.25 100 LEU A C 1
ATOM 802 O O . LEU A 1 100 ? 12.725 -2.469 -16.319 1.00 85.25 100 LEU A O 1
ATOM 806 N N . GLN A 1 101 ? 14.434 -1.015 -16.347 1.00 83.12 101 GLN A N 1
ATOM 807 C CA . GLN A 1 101 ? 15.423 -1.869 -15.700 1.00 83.12 101 GLN A CA 1
ATOM 808 C C . GLN A 1 101 ? 16.010 -1.170 -14.480 1.00 83.12 101 GLN A C 1
ATOM 810 O O . GLN A 1 101 ? 16.194 0.047 -14.474 1.00 83.12 101 GLN A O 1
ATOM 815 N N . ASN A 1 102 ? 16.339 -1.962 -13.457 1.00 84.19 102 ASN A N 1
ATOM 816 C CA . ASN A 1 102 ? 16.979 -1.497 -12.223 1.00 84.19 102 ASN A CA 1
ATOM 817 C C . ASN A 1 102 ? 16.287 -0.260 -11.636 1.00 84.19 102 ASN A C 1
ATOM 819 O O . ASN A 1 102 ? 16.923 0.748 -11.341 1.00 84.19 102 ASN A O 1
ATOM 823 N N . ALA A 1 103 ? 14.961 -0.329 -11.540 1.00 85.50 103 ALA A N 1
ATOM 824 C CA . ALA A 1 103 ? 14.161 0.782 -11.074 1.00 85.50 103 ALA A CA 1
ATOM 825 C C . ALA A 1 103 ? 14.193 0.886 -9.541 1.00 85.50 103 ALA A C 1
ATOM 827 O O . ALA A 1 103 ? 13.942 -0.088 -8.831 1.00 85.50 103 ALA A O 1
ATOM 828 N N . GLU A 1 104 ? 14.465 2.085 -9.047 1.00 87.44 104 GLU A N 1
ATOM 829 C CA . GLU A 1 104 ? 14.502 2.467 -7.645 1.00 87.44 104 GLU A CA 1
ATOM 830 C C . GLU A 1 104 ? 13.378 3.464 -7.348 1.00 87.44 104 GLU A C 1
ATOM 832 O O . GLU A 1 104 ? 13.036 4.322 -8.169 1.00 87.44 104 GLU A O 1
ATOM 837 N N . ILE A 1 105 ? 12.787 3.345 -6.160 1.00 88.12 105 ILE A N 1
ATOM 838 C CA . ILE A 1 105 ? 11.721 4.228 -5.696 1.00 88.12 105 ILE A CA 1
ATOM 839 C C . ILE A 1 105 ? 12.226 4.996 -4.482 1.00 88.12 105 ILE A C 1
ATOM 841 O O . ILE A 1 105 ? 12.604 4.401 -3.474 1.00 88.12 105 ILE A O 1
ATOM 845 N N . ILE A 1 106 ? 12.169 6.322 -4.564 1.00 87.31 106 ILE A N 1
ATOM 846 C CA . ILE A 1 106 ? 12.562 7.226 -3.487 1.00 87.31 106 ILE A CA 1
ATOM 847 C C . ILE A 1 106 ? 11.316 7.960 -2.996 1.00 87.31 106 ILE A C 1
ATOM 849 O O . ILE A 1 106 ? 10.714 8.760 -3.717 1.00 87.31 106 ILE A O 1
ATOM 853 N N . CYS A 1 107 ? 10.938 7.700 -1.746 1.00 84.56 107 CYS A N 1
ATOM 854 C CA . CYS A 1 107 ? 9.822 8.365 -1.082 1.00 84.56 107 CYS A CA 1
ATOM 855 C C . CYS A 1 107 ? 10.325 9.582 -0.294 1.00 84.56 107 CYS A C 1
ATOM 857 O O . CYS A 1 107 ? 11.166 9.462 0.592 1.00 84.56 107 CYS A O 1
ATOM 859 N N . SER A 1 108 ? 9.794 10.759 -0.608 1.00 84.88 108 SER A N 1
ATOM 860 C CA . SER A 1 108 ? 9.991 12.016 0.124 1.00 84.88 108 SER A CA 1
ATOM 861 C C . SER A 1 108 ? 8.656 12.502 0.693 1.00 84.88 108 SER A C 1
ATOM 863 O O . SER A 1 108 ? 7.600 12.034 0.276 1.00 84.88 108 SER A O 1
ATOM 865 N N . TYR A 1 109 ? 8.685 13.483 1.602 1.00 78.94 109 TYR A N 1
ATOM 866 C CA . TYR A 1 109 ? 7.502 13.973 2.334 1.00 78.94 109 TYR A CA 1
ATOM 867 C C . TYR A 1 109 ? 6.241 14.225 1.485 1.00 78.94 109 TYR A C 1
ATOM 869 O O . TYR A 1 109 ? 5.136 14.006 1.967 1.00 78.94 109 TYR A O 1
ATOM 877 N N . SER A 1 110 ? 6.382 14.681 0.238 1.00 86.00 110 SER A N 1
ATOM 878 C CA . SER A 1 110 ? 5.250 14.984 -0.654 1.00 86.00 110 SER A CA 1
ATOM 879 C C . SER A 1 110 ? 5.389 14.403 -2.061 1.00 86.00 110 SER A C 1
ATOM 881 O O . SER A 1 110 ? 4.593 14.728 -2.943 1.00 86.00 110 SER A O 1
ATOM 883 N N . LYS A 1 111 ? 6.421 13.589 -2.306 1.00 84.62 111 LYS A N 1
ATOM 884 C CA . LYS A 1 111 ? 6.759 13.104 -3.649 1.00 84.62 111 LYS A CA 1
ATOM 885 C C . LYS A 1 111 ? 7.258 11.672 -3.598 1.00 84.62 111 LYS A C 1
ATOM 887 O O . LYS A 1 111 ? 8.061 11.322 -2.739 1.00 84.62 111 LYS A O 1
ATOM 892 N N . ILE A 1 112 ? 6.823 10.885 -4.571 1.00 86.00 112 ILE A N 1
ATOM 893 C CA . ILE A 1 112 ? 7.390 9.574 -4.870 1.00 86.00 112 ILE A CA 1
ATOM 894 C C . ILE A 1 112 ? 8.123 9.724 -6.197 1.00 86.00 112 ILE A C 1
ATOM 896 O O . ILE A 1 112 ? 7.509 10.063 -7.209 1.00 86.00 112 ILE A O 1
ATOM 900 N N . THR A 1 113 ? 9.434 9.516 -6.176 1.00 88.06 113 THR A N 1
ATOM 901 C CA . THR A 1 113 ? 10.287 9.586 -7.362 1.00 88.06 113 THR A CA 1
ATOM 902 C C . THR A 1 113 ? 10.628 8.172 -7.800 1.00 88.06 113 THR A C 1
ATOM 904 O O . THR A 1 113 ? 11.059 7.361 -6.983 1.00 88.06 113 THR A O 1
ATOM 907 N N . VAL A 1 114 ? 10.445 7.884 -9.086 1.00 87.12 114 VAL A N 1
ATOM 908 C CA . VAL A 1 114 ? 10.868 6.624 -9.704 1.00 87.12 114 VAL A CA 1
ATOM 909 C C . VAL A 1 114 ? 12.086 6.919 -10.572 1.00 87.12 114 VAL A C 1
ATOM 911 O O . VAL A 1 114 ? 11.999 7.716 -11.505 1.00 87.12 114 VAL A O 1
ATOM 914 N N . CYS A 1 115 ? 13.211 6.292 -10.249 1.00 87.00 115 CYS A N 1
ATOM 915 C CA . CYS A 1 115 ? 14.460 6.384 -10.998 1.00 87.00 115 CYS A CA 1
ATOM 916 C C . CYS A 1 115 ? 14.713 5.030 -11.651 1.00 87.00 115 CYS A C 1
ATOM 918 O O . CYS A 1 115 ? 14.747 4.025 -10.957 1.00 87.00 115 CYS A O 1
ATOM 920 N N . SER A 1 116 ? 14.884 4.962 -12.964 1.00 86.56 116 SER A N 1
ATOM 921 C CA . SER A 1 116 ? 15.083 3.679 -13.644 1.00 86.56 116 SER A CA 1
ATOM 922 C C . SER A 1 116 ? 15.926 3.838 -14.891 1.00 86.56 116 SER A C 1
ATOM 924 O O . SER A 1 116 ? 15.813 4.845 -15.593 1.00 86.56 116 SER A O 1
ATOM 926 N N . ASN A 1 117 ? 16.688 2.802 -15.217 1.00 87.19 117 ASN A N 1
ATOM 927 C CA . ASN A 1 117 ? 17.296 2.685 -16.530 1.00 87.19 117 ASN A CA 1
ATOM 928 C C . ASN A 1 117 ? 16.230 2.215 -17.524 1.00 87.19 117 ASN A C 1
ATOM 930 O O . ASN A 1 117 ? 15.281 1.527 -17.150 1.00 87.19 117 ASN A O 1
ATOM 934 N N . VAL A 1 118 ? 16.382 2.580 -18.792 1.00 86.00 118 VAL A N 1
ATOM 935 C CA . VAL A 1 118 ? 15.500 2.111 -19.864 1.00 86.00 118 VAL A CA 1
ATOM 936 C C . VAL A 1 118 ? 16.275 1.182 -20.785 1.00 86.00 118 VAL A C 1
ATOM 938 O O . VAL A 1 118 ? 17.406 1.482 -21.165 1.00 86.00 118 VAL A O 1
ATOM 941 N N . ALA A 1 119 ? 15.669 0.058 -21.141 1.00 83.62 119 ALA A N 1
ATOM 942 C CA . ALA A 1 119 ? 16.185 -0.846 -22.157 1.00 83.62 119 ALA A CA 1
ATOM 943 C C . ALA A 1 119 ? 15.236 -0.862 -23.347 1.00 83.62 119 ALA A C 1
ATOM 945 O O . ALA A 1 119 ? 14.020 -0.891 -23.169 1.00 83.62 119 ALA A O 1
ATOM 946 N N . TYR A 1 120 ? 15.797 -0.836 -24.552 1.00 80.25 120 TYR A N 1
ATOM 947 C CA . TYR A 1 120 ? 15.018 -0.966 -25.773 1.00 80.25 120 TYR A CA 1
ATOM 948 C C . TYR A 1 120 ? 14.584 -2.426 -25.948 1.00 80.25 120 TYR A C 1
ATOM 950 O O . TYR A 1 120 ? 15.420 -3.332 -25.942 1.00 80.25 120 TYR A O 1
ATOM 958 N N . GLU A 1 121 ? 13.284 -2.657 -26.085 1.00 72.69 121 GLU A N 1
ATOM 959 C CA . GLU A 1 121 ? 12.736 -3.936 -26.520 1.00 72.69 121 GLU A CA 1
ATOM 960 C C . GLU A 1 121 ? 12.929 -4.045 -28.031 1.00 72.69 121 GLU A C 1
ATOM 962 O O . GLU A 1 121 ? 12.207 -3.423 -28.808 1.00 72.69 121 GLU A O 1
ATOM 967 N N . ASP A 1 122 ? 13.922 -4.826 -28.453 1.00 67.81 122 ASP A N 1
ATOM 968 C CA . ASP A 1 122 ? 14.121 -5.131 -29.865 1.00 67.81 122 ASP A CA 1
ATOM 969 C C . ASP A 1 122 ? 12.957 -6.007 -30.386 1.00 67.81 122 ASP A C 1
ATOM 971 O O . ASP A 1 122 ? 12.778 -7.132 -29.903 1.00 67.81 122 ASP A O 1
ATOM 975 N N . PRO A 1 123 ? 12.174 -5.559 -31.389 1.00 58.09 123 PRO A N 1
ATOM 976 C CA . PRO A 1 123 ? 11.098 -6.355 -31.990 1.00 58.09 123 PRO A CA 1
ATOM 977 C C . PRO A 1 123 ? 11.573 -7.646 -32.691 1.00 58.09 123 PRO A C 1
ATOM 979 O O . PRO A 1 123 ? 10.751 -8.430 -33.165 1.00 58.09 123 PRO A O 1
ATOM 982 N N . GLN A 1 124 ? 12.885 -7.882 -32.800 1.00 52.84 124 GLN A N 1
ATOM 983 C CA . GLN A 1 124 ? 13.498 -8.958 -33.592 1.00 52.84 124 GLN A CA 1
ATOM 984 C C . GLN A 1 124 ? 13.409 -10.378 -32.990 1.00 52.84 124 GLN A C 1
ATOM 986 O O . GLN A 1 124 ? 13.860 -11.331 -33.628 1.00 52.84 124 GLN A O 1
ATOM 991 N N . ASN A 1 125 ? 12.740 -10.594 -31.850 1.00 48.12 125 ASN A N 1
ATOM 992 C CA . ASN A 1 125 ? 12.345 -11.953 -31.418 1.00 48.12 125 ASN A CA 1
ATOM 993 C C . ASN A 1 125 ? 11.133 -12.523 -32.200 1.00 48.12 125 ASN A C 1
ATOM 995 O O . ASN A 1 125 ? 10.469 -13.454 -31.755 1.00 48.12 125 ASN A O 1
ATOM 999 N N . LEU A 1 126 ? 10.861 -11.998 -33.401 1.00 47.72 126 LEU A N 1
ATOM 1000 C CA . LEU A 1 126 ? 9.965 -12.577 -34.413 1.00 47.72 126 LEU A CA 1
ATOM 1001 C C . LEU A 1 126 ? 10.682 -13.520 -35.405 1.00 47.72 126 LEU A C 1
ATOM 1003 O O . LEU A 1 126 ? 10.044 -14.069 -36.301 1.00 47.72 126 LEU A O 1
ATOM 1007 N N . ASN A 1 127 ? 11.987 -13.770 -35.241 1.00 46.12 127 ASN A N 1
ATOM 1008 C CA . ASN A 1 127 ? 12.775 -14.602 -36.163 1.00 46.12 127 ASN A CA 1
ATOM 1009 C C . ASN A 1 127 ? 12.755 -16.121 -35.875 1.00 46.12 127 ASN A C 1
ATOM 1011 O O . ASN A 1 127 ? 13.525 -16.865 -36.477 1.00 46.12 127 ASN A O 1
ATOM 1015 N N . GLN A 1 128 ? 11.844 -16.623 -35.033 1.00 48.62 128 GLN A N 1
ATOM 1016 C CA . GLN A 1 128 ? 11.483 -18.053 -35.018 1.00 48.62 128 GLN A CA 1
ATOM 1017 C C . GLN A 1 128 ? 10.159 -18.311 -35.752 1.00 48.62 128 GLN A C 1
ATOM 1019 O O 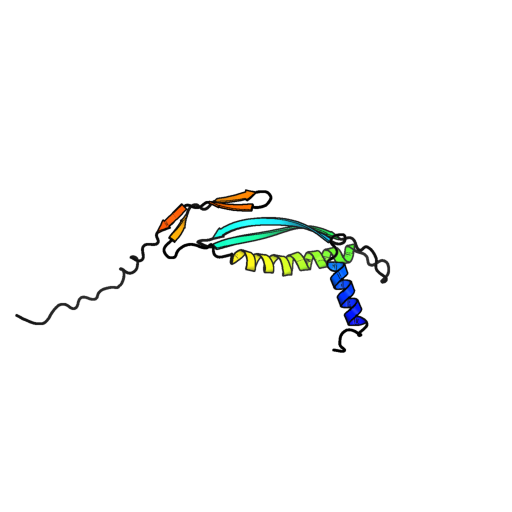. GLN A 1 128 ? 9.309 -19.075 -35.305 1.00 48.62 128 GLN A O 1
ATOM 1024 N N . LEU A 1 129 ? 9.986 -17.700 -36.922 1.00 49.56 129 LEU A N 1
ATOM 1025 C CA . LEU A 1 129 ? 9.133 -18.282 -37.953 1.00 49.56 129 LEU A CA 1
ATOM 1026 C C . LEU A 1 129 ? 9.990 -19.304 -38.716 1.00 49.56 129 LEU A C 1
ATOM 1028 O O . LEU A 1 129 ? 10.989 -18.906 -39.321 1.00 49.56 129 LEU A O 1
ATOM 1032 N N . PRO A 1 130 ? 9.666 -20.612 -38.704 1.00 42.38 130 PRO A N 1
ATOM 1033 C CA . PRO A 1 130 ? 10.348 -21.561 -39.565 1.00 42.38 130 PRO A CA 1
ATOM 1034 C C . PRO A 1 130 ? 9.939 -21.228 -40.999 1.00 42.38 130 PRO A C 1
ATOM 1036 O O . PRO A 1 130 ? 8.863 -21.611 -41.458 1.00 42.38 130 PRO A O 1
ATOM 1039 N N . PHE A 1 131 ? 10.778 -20.477 -41.711 1.00 43.09 131 PHE A N 1
ATOM 1040 C CA . PHE A 1 131 ? 10.647 -20.327 -43.152 1.00 43.09 131 PHE A CA 1
ATOM 1041 C C . PHE A 1 131 ? 10.897 -21.699 -43.772 1.00 43.09 131 PHE A C 1
ATOM 1043 O O . PHE A 1 131 ? 12.032 -22.111 -44.010 1.00 43.09 131 PHE A O 1
ATOM 1050 N N . HIS A 1 132 ? 9.809 -22.439 -43.969 1.00 43.72 132 HIS A N 1
ATOM 1051 C CA . HIS A 1 132 ? 9.816 -23.687 -44.699 1.00 43.72 132 HIS A CA 1
ATOM 1052 C C . HIS A 1 132 ? 10.325 -23.389 -46.109 1.00 43.72 132 HIS A C 1
ATOM 1054 O O . HIS A 1 132 ? 9.706 -22.652 -46.878 1.00 43.72 132 HIS A O 1
ATOM 1060 N N . SER A 1 133 ? 11.492 -23.952 -46.404 1.00 49.56 133 SER A N 1
ATOM 1061 C CA . SER A 1 133 ? 12.123 -23.978 -47.713 1.00 49.56 133 SER A CA 1
ATOM 1062 C C . SER A 1 133 ? 11.107 -24.361 -48.792 1.00 49.56 133 SER A C 1
ATOM 1064 O O . SER A 1 133 ? 10.630 -25.493 -48.824 1.00 49.56 133 SER A O 1
ATOM 1066 N N . TYR A 1 134 ? 10.789 -23.409 -49.667 1.00 43.28 134 TYR A N 1
ATOM 1067 C CA . TYR A 1 134 ? 10.261 -23.651 -51.007 1.00 43.28 134 TYR A CA 1
ATOM 1068 C C . TYR A 1 134 ? 10.952 -22.686 -51.972 1.00 43.28 134 TYR A C 1
ATOM 1070 O O . TYR A 1 134 ? 10.409 -21.665 -52.387 1.00 43.28 134 TYR A O 1
ATOM 1078 N N . ARG A 1 135 ? 12.192 -23.020 -52.335 1.00 45.22 135 ARG A N 1
ATOM 1079 C CA . ARG A 1 135 ? 12.788 -22.571 -53.596 1.00 45.22 135 ARG A CA 1
ATOM 1080 C C . ARG A 1 135 ? 13.402 -23.773 -54.301 1.00 45.22 135 ARG A C 1
ATOM 1082 O O . ARG A 1 135 ? 14.590 -24.035 -54.192 1.00 45.22 135 ARG A O 1
ATOM 1089 N N . ASN A 1 136 ? 12.545 -24.506 -55.004 1.00 43.69 136 ASN A N 1
ATOM 1090 C CA . ASN A 1 136 ? 12.905 -25.277 -56.187 1.00 43.69 136 ASN A CA 1
ATOM 1091 C C . ASN A 1 136 ? 11.720 -25.242 -57.165 1.00 43.69 136 ASN A C 1
ATOM 1093 O O . ASN A 1 136 ? 10.570 -25.326 -56.732 1.00 43.69 136 ASN A O 1
ATOM 1097 N N . THR A 1 137 ? 12.039 -25.159 -58.467 1.00 43.12 137 THR A N 1
ATOM 1098 C CA . THR A 1 137 ? 11.184 -24.910 -59.661 1.00 43.12 137 THR A CA 1
ATOM 1099 C C . THR A 1 137 ? 10.808 -23.421 -59.830 1.00 43.12 137 THR A C 1
ATOM 1101 O O . THR A 1 137 ? 10.163 -22.866 -58.953 1.00 43.12 137 THR A O 1
ATOM 1104 N N . VAL A 1 138 ? 11.190 -22.658 -60.870 1.00 44.12 138 VAL A N 1
ATOM 1105 C CA . VAL A 1 138 ? 11.324 -22.929 -62.320 1.00 44.12 138 VAL A CA 1
ATOM 1106 C C . VAL A 1 138 ? 12.260 -21.871 -62.980 1.00 44.12 138 VAL A C 1
ATOM 1108 O O . VAL A 1 138 ? 12.232 -20.718 -62.557 1.00 44.12 138 VAL A O 1
ATOM 1111 N N . MET A 1 139 ? 12.937 -22.260 -64.079 1.00 40.12 139 MET A N 1
ATOM 1112 C CA . MET A 1 139 ? 13.618 -21.468 -65.146 1.00 40.12 139 MET A CA 1
ATOM 1113 C C . MET A 1 139 ? 15.034 -20.950 -64.807 1.00 40.12 139 MET A C 1
ATOM 1115 O O . MET A 1 139 ? 15.188 -20.192 -63.858 1.00 40.12 139 MET A O 1
ATOM 1119 N N . LEU A 1 140 ? 16.124 -21.301 -65.505 1.00 42.84 140 LEU A N 1
ATOM 1120 C CA . LEU A 1 140 ? 16.366 -21.705 -66.904 1.00 42.84 140 LEU A CA 1
ATOM 1121 C C . LEU A 1 140 ? 17.349 -22.882 -66.991 1.00 42.84 140 LEU A C 1
ATOM 1123 O O . LEU A 1 140 ? 18.247 -22.947 -66.123 1.00 42.84 140 LEU A O 1
#

Radius of gyration: 27.68 Å; chains: 1; bounding box: 57×40×93 Å

Organism: Vitis vinifera (NCBI:txid29760)

InterPro domains:
  IPR001124 Lipid-binding serum glycoprotein, C-terminal [PF02886] (28-107)
  IPR017943 Bactericidal permeability-increasing protein, alpha/beta domain superfamily [SSF55394] (27-120)
  IPR045897 Lipid binding protein BPI/LBP, plants [PTHR46801] (25-129)

Sequence (140 aa):
MRWFNLPAASFYFHVFEELVNPDFLVIHASGSVKIAGNNLAGSVKLNDFTMSLKWSKIGNLRMFLIQPVIWTLIETVFLPYVNVHLGKGFPLPIIHGFTLQNAEIICSYSKITVCSNVAYEDPQNLNQLPFHSYRNTVML

Secondary structure (DSSP, 8-state):
---S--HHHHHHHHHHHHTT-TTTEEEEEEEEEEEETTEEEEEEEEEEEEE-----SSTT--HHHHHHHHHHHIIIIIHHHHHHHHHH-EE----TTEEEEEEEEEEETTEEEEEEEEEE--TTTT--------------

=== Feature glossary ===
The record interleaves many kinds of information about one protein. Here is each kind framed as the question it answers.

Q: Are the domains correctly placed relative to each other?
A: Predicted aligned error is AlphaFold's pairwise confidence. Unlike pLDDT (per-residue), PAE is per-residue-pair and captures whether two parts of the structure are correctly placed relative to each other. Units are ångströms of expected positional error.

Q: Which residues are in helices, strands, or loops?
A: Eight-state secondary structure (DSSP): H is the canonical α-helix, G the tighter 3₁₀-helix, I the wider π-helix; E/B are β-structure, T and S are turns and bends, and '-' is everything else. DSSP derives these from the pattern of main-chain N–H···O=C hydrogen bonds, not from the sequence.

Q: What if only a Cα trace is available?
A: P-SEA three-state annotation labels each residue as helix, strand, or coil based purely on the geometry of the Cα trace. It serves as a fallback when the full backbone (and thus DSSP) is unavailable.

Q: What are the backbone torsion angles?
A: φ (phi) and ψ (psi) are the two rotatable backbone dihedrals per residue: φ is the C(i-1)–N–Cα–C torsion, ψ is the N–Cα–C–N(i+1) torsion, both in degrees on (−180°, 180°]. α-helical residues cluster near (−60°, −45°); β-strand residues near (−120°, +130°). A Ramachandran plot is simply a scatter of (φ, ψ) for every residue.

Q: What known structures does this most resemble?
A: Structural nearest neighbors (via Foldseek easy-search vs the PDB). Reported per hit: target PDB id, E-value, and alignment TM-score. A TM-score above ~0.5 is the conventional threshold for 'same fold'.

Q: What family and function is it annotated with?
A: Database cross-references. InterPro integrates a dozen domain/family signature databases into unified entries with residue-range hits. GO terms attach function/process/location labels with evidence codes. CATH codes position the fold in a four-level structural taxonomy. Organism is the NCBI-taxonomy species name.

Q: Which residues are buried vs exposed?
A: Solvent accessibility: the surface area of each residue that a 1.4 Å water probe can touch, in Å². When only backbone atoms are present the absolute values are lower than full-atom SASA (side chains contribute most of the area) and are flagged as backbone-only.

Q: What do the diagnostic plots show?
A: Three diagnostic plots accompany the record. The Cα contact map visualizes the tertiary structure as a 2D adjacency matrix (8 Å cutoff, sequence-local contacts suppressed). The Ramachandran plot shows the distribution of backbone (φ, ψ) torsions, with points in the α and β basins reflecting secondary structure content. The PAE plot shows AlphaFold's inter-residue confidence as a color matrix.

Q: What is the amino-acid chain?
A: The amino-acid sequence is the protein's primary structure: the linear order of residues from the N-terminus to the C-terminus, written in one-letter code. Everything else here — the 3D coordinates, the secondary structure, the domain annotations — is ultimately a consequence of this string.

Q: What do the rendered images show?
A: The six renders are orthographic views along the three Cartesian axes in both directions. Representation (cartoon, sticks, or surface) and color scheme (sequence-rainbow or by-chain) vary across proteins so the training set covers all the common visualization conventions.

Q: Where is each backbone atom in 3D?
A: The mmCIF table is the protein's shape written out atom by atom. For each backbone N, Cα, C, and carbonyl O, it records an (x, y, z) coordinate triple in Å plus the residue type, chain letter, and residue number.

Q: How mobile is each atom in the crystal?
A: For experimental (PDB) structures, the B-factor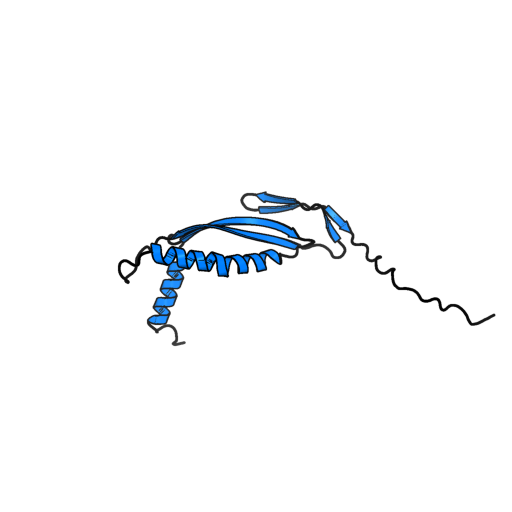 (temperature factor) quantifies the positional spread of each atom in the crystal — a combination of thermal vibration and static disorder — in units of Å². High B-factors mark flexible loops or poorly resolved regions; low B-factors mark the rigid, well-ordered core.

Q: How big and how compact is the whole molecule?
A: Three whole-structure scalars: the radius of gyration (RMS distance of Cα from centroid, in Å), the count of Cα–Cα contacts (pairs closer than 8 Å and separated by more than four residues in sequence — i.e. tertiary, not local, contacts), and the bounding-box dimensions. Together they distinguish compact globular folds from extended fibres or disordered chains.

Q: What does the local fold look like, residue by residue?
A: A 3Di character summarizes, for each residue, the relative orientation of the Cα frame of its nearest spatial neighbor. Because it encodes fold topology rather than chemistry, 3Di alignments detect remote structural similarity that sequence alignment misses.

Q: How confident is the AlphaFold model at each residue?
A: For AlphaFold models, the B-factor field carries pLDDT — the model's own estimate of local accuracy on a 0–100 scale. Regions with pLDDT<50 should be treated as essentially unmodeled; they often correspond to intrinsically disordered segments.